Protein AF-A0A9X1IAE7-F1 (afdb_monomer)

Nearest PDB structures (foldseek):
  8ivz-assembly1_A  TM=3.888E-01  e=3.479E+00  Mus musculus

Foldseek 3Di:
DDDDQCLVVQPCVVVLLVCVVVVNQLVVSCVVRVHDSVSSVCCSPPPSVVVVVVVCVVPPDPDPPPPPPPPDPVVLLLDPVSLVVVLVVLVVVLVVLVVVCVVVVPCPVSVVVNVVSVVVNVVSVVVSVVSPDPPPDPPPPPDDDLVNVLVVVLVVCPVPVPVSVVSVVVSVVVVD

Sequence (176 aa):
MSRRCHACIHPHRAAIDGLLAAGTPAGQVAEQFGLGPDAVERHAKNHLRRALNTVRAALAPPAPAAEVIPPLPLAGLLTVHGLAQRLGALVGRAEALLEDAERDGNLVLRGGAIRELRATITDALRAATMLQPEAAAPVQVAGIDPNTLADRLLAALHDQPEARAKVAAALAELAQ

Mean predicted aligned error: 19.9 Å

Structure (mmCIF, N/CA/C/O backbone):
data_AF-A0A9X1IAE7-F1
#
_entry.id   AF-A0A9X1IAE7-F1
#
loop_
_atom_site.group_PDB
_atom_site.id
_atom_site.type_symbol
_atom_site.label_atom_id
_atom_site.label_alt_id
_atom_site.label_comp_id
_atom_site.label_asym_id
_atom_site.label_entity_id
_atom_site.label_seq_id
_atom_site.pdbx_PDB_ins_code
_atom_site.Cartn_x
_atom_site.Cartn_y
_atom_site.Cartn_z
_atom_site.occupancy
_atom_site.B_iso_or_equiv
_atom_site.auth_seq_id
_atom_site.auth_comp_id
_atom_site.auth_asym_id
_atom_site.auth_atom_id
_atom_site.pdbx_PDB_model_num
ATOM 1 N N . MET A 1 1 ? 5.802 27.685 -39.767 1.00 45.28 1 MET A N 1
ATOM 2 C CA . MET A 1 1 ? 5.800 26.213 -39.929 1.00 45.28 1 MET A CA 1
ATOM 3 C C . MET A 1 1 ? 6.829 25.618 -38.982 1.00 45.28 1 MET A C 1
ATOM 5 O O . MET A 1 1 ? 7.982 26.030 -39.029 1.00 45.28 1 MET A O 1
ATOM 9 N N . SER A 1 2 ? 6.425 24.729 -38.075 1.00 58.69 2 SER A N 1
ATOM 10 C CA . SER A 1 2 ? 7.344 24.066 -37.142 1.00 58.69 2 SER A CA 1
ATOM 11 C C . SER A 1 2 ? 8.329 23.178 -37.913 1.00 58.69 2 SER A C 1
ATOM 13 O O . SER A 1 2 ? 7.941 22.450 -38.827 1.00 58.69 2 SER A O 1
ATOM 15 N N . ARG A 1 3 ? 9.625 23.259 -37.579 1.00 74.06 3 ARG A N 1
ATOM 16 C CA . ARG A 1 3 ? 10.654 22.392 -38.177 1.00 74.06 3 ARG A CA 1
ATOM 17 C C . ARG A 1 3 ? 10.284 20.928 -37.918 1.00 74.06 3 ARG A C 1
ATOM 19 O O . ARG A 1 3 ? 10.037 20.558 -36.770 1.00 74.06 3 ARG A O 1
ATOM 26 N N . ARG A 1 4 ? 10.261 20.106 -38.973 1.00 80.44 4 ARG A N 1
ATOM 27 C CA . ARG A 1 4 ? 10.077 18.651 -38.855 1.00 80.44 4 ARG A CA 1
ATOM 28 C C . ARG A 1 4 ? 11.209 18.078 -37.996 1.00 80.44 4 ARG A C 1
ATOM 30 O O . ARG A 1 4 ? 12.351 18.506 -38.127 1.00 80.44 4 ARG A O 1
ATOM 37 N N . CYS A 1 5 ? 10.902 17.159 -37.084 1.00 90.44 5 CYS A N 1
ATOM 38 C CA . CYS A 1 5 ? 11.924 16.530 -36.249 1.00 90.44 5 CYS A CA 1
ATOM 39 C C . CYS A 1 5 ? 12.789 15.599 -37.109 1.00 90.44 5 CYS A C 1
ATOM 41 O O . CYS A 1 5 ? 12.263 14.662 -37.705 1.00 90.44 5 CYS A O 1
ATOM 43 N N . HIS A 1 6 ? 14.101 15.844 -37.166 1.00 88.06 6 HIS A N 1
ATOM 44 C CA . HIS A 1 6 ? 15.015 15.071 -38.013 1.00 88.06 6 HIS A CA 1
ATOM 45 C C . HIS A 1 6 ? 15.142 13.611 -37.556 1.00 88.06 6 HIS A C 1
ATOM 47 O O . HIS A 1 6 ? 15.209 12.726 -38.397 1.00 88.06 6 HIS A O 1
ATOM 53 N N . ALA A 1 7 ? 15.071 13.340 -36.248 1.00 89.56 7 ALA A N 1
ATOM 54 C CA . ALA A 1 7 ? 15.074 11.975 -35.721 1.00 89.56 7 ALA A CA 1
ATOM 55 C C . ALA A 1 7 ? 13.802 11.190 -36.104 1.00 89.56 7 ALA A C 1
ATOM 57 O O . ALA A 1 7 ? 13.874 9.999 -36.387 1.0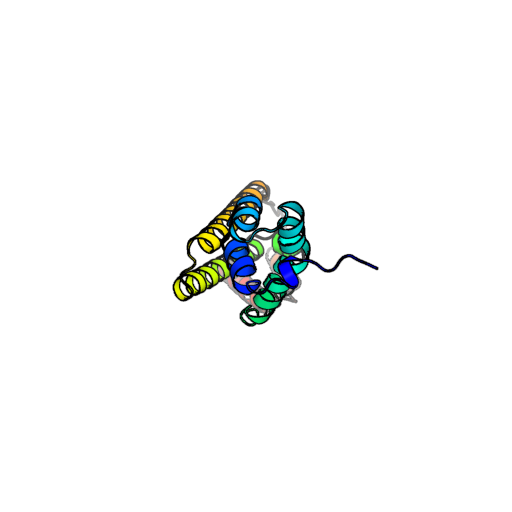0 89.56 7 ALA A O 1
ATOM 58 N N . CYS A 1 8 ? 12.643 11.859 -36.198 1.00 91.25 8 CYS A N 1
ATOM 59 C CA . CYS A 1 8 ? 11.386 11.226 -36.620 1.00 91.25 8 CYS A CA 1
ATOM 60 C C . CYS A 1 8 ? 11.380 10.803 -38.096 1.00 91.25 8 CYS A C 1
ATOM 62 O O . CYS A 1 8 ? 10.702 9.842 -38.446 1.00 91.25 8 CYS A O 1
ATOM 64 N N . ILE A 1 9 ? 12.095 11.528 -38.957 1.00 91.88 9 ILE A N 1
ATOM 65 C CA . ILE A 1 9 ? 12.188 11.232 -40.398 1.00 91.88 9 ILE A CA 1
ATOM 66 C C . ILE A 1 9 ? 13.459 10.454 -40.757 1.00 91.88 9 ILE A C 1
ATOM 68 O O . ILE A 1 9 ? 13.706 10.194 -41.931 1.00 91.88 9 ILE A O 1
ATOM 72 N N . HIS A 1 10 ? 14.282 10.110 -39.765 1.00 91.69 10 HIS A N 1
ATOM 73 C CA . HIS A 1 10 ? 15.538 9.414 -39.991 1.00 91.69 10 HIS A CA 1
ATOM 74 C C . HIS A 1 10 ? 15.279 7.964 -40.443 1.00 91.69 10 HIS A C 1
ATOM 76 O O . HIS A 1 10 ? 14.443 7.291 -39.833 1.00 91.69 10 HIS A O 1
ATOM 82 N N . PRO A 1 11 ? 16.015 7.428 -41.436 1.00 92.00 11 PRO A N 1
ATOM 83 C CA . PRO A 1 11 ? 15.848 6.042 -41.893 1.00 92.00 11 PRO A CA 1
ATOM 84 C C . PRO A 1 11 ? 16.008 5.012 -40.767 1.00 92.00 11 PRO A C 1
ATOM 86 O O . PRO A 1 11 ? 15.308 4.005 -40.723 1.00 92.00 11 PRO A O 1
ATOM 89 N N . HIS A 1 12 ? 16.884 5.305 -39.803 1.00 91.69 12 HIS A N 1
ATOM 90 C CA . HIS A 1 12 ? 17.143 4.460 -38.634 1.00 91.69 12 HIS A CA 1
ATOM 91 C C . HIS A 1 12 ? 16.376 4.898 -37.381 1.00 91.69 12 HIS A C 1
ATOM 93 O O . HIS A 1 12 ? 16.846 4.683 -36.265 1.00 91.69 12 HIS A O 1
ATOM 99 N N . ARG A 1 13 ? 15.198 5.516 -37.538 1.00 91.69 13 ARG A N 1
ATOM 100 C CA . ARG A 1 13 ? 14.378 5.984 -36.411 1.00 91.69 13 ARG A CA 1
ATOM 101 C C . ARG A 1 13 ? 14.175 4.904 -35.344 1.00 91.69 13 ARG A C 1
ATOM 103 O O . ARG A 1 13 ? 14.323 5.193 -34.166 1.00 91.69 13 ARG A O 1
ATOM 110 N N . ALA A 1 14 ? 13.853 3.673 -35.740 1.00 83.44 14 ALA A N 1
ATOM 111 C CA . ALA A 1 14 ? 13.598 2.591 -34.786 1.00 83.44 14 ALA A CA 1
ATOM 112 C C . ALA A 1 14 ? 14.828 2.267 -33.915 1.00 83.44 14 ALA A C 1
ATOM 114 O O . ALA A 1 14 ? 14.687 2.033 -32.719 1.00 83.44 14 ALA A O 1
ATOM 115 N N . ALA A 1 15 ? 16.032 2.310 -34.496 1.00 87.69 15 ALA A N 1
ATOM 116 C CA . ALA A 1 15 ? 17.277 2.096 -33.761 1.00 87.69 15 ALA A CA 1
ATOM 117 C C . ALA A 1 15 ? 17.578 3.260 -32.803 1.00 87.69 15 ALA A C 1
ATOM 119 O O . ALA A 1 15 ? 17.971 3.031 -31.662 1.00 87.69 15 ALA A O 1
ATOM 120 N N . ILE A 1 16 ? 17.324 4.499 -33.239 1.00 88.75 16 ILE A N 1
ATOM 121 C CA . ILE A 1 16 ? 17.434 5.703 -32.402 1.00 88.75 16 ILE A CA 1
ATOM 122 C C . ILE A 1 16 ? 16.465 5.622 -31.213 1.00 88.75 16 ILE A C 1
ATOM 124 O O . ILE A 1 16 ? 16.878 5.806 -30.071 1.00 88.75 16 ILE A O 1
ATOM 128 N N . ASP A 1 17 ? 15.192 5.307 -31.472 1.00 90.06 17 ASP A N 1
ATOM 129 C CA . ASP A 1 17 ? 14.153 5.145 -30.447 1.00 90.06 17 ASP A CA 1
ATOM 130 C C . ASP A 1 17 ? 14.544 4.045 -29.444 1.00 90.06 17 ASP A C 1
ATOM 132 O O . ASP A 1 17 ? 14.401 4.239 -28.238 1.00 90.06 17 ASP A O 1
ATOM 136 N N . GLY A 1 18 ? 15.090 2.923 -29.929 1.00 79.19 18 GLY A N 1
ATOM 137 C CA . GLY A 1 18 ? 15.551 1.806 -29.102 1.00 79.19 18 GLY A CA 1
ATOM 138 C C . GLY A 1 18 ? 16.721 2.162 -28.183 1.00 79.19 18 GLY A C 1
ATOM 139 O O . GLY A 1 18 ? 16.668 1.867 -26.991 1.00 79.19 18 GLY A O 1
ATOM 140 N N . LEU A 1 19 ? 17.749 2.841 -28.699 1.00 83.12 19 LEU A N 1
ATOM 141 C CA . LEU A 1 19 ? 18.911 3.259 -27.903 1.00 83.12 19 LEU A CA 1
ATOM 142 C C . LEU A 1 19 ? 18.535 4.307 -26.852 1.00 83.12 19 LEU A C 1
ATOM 144 O O . LEU A 1 19 ? 18.938 4.214 -25.695 1.00 83.12 19 LEU A O 1
ATOM 148 N N . LEU A 1 20 ? 17.688 5.269 -27.219 1.00 87.31 20 LEU A N 1
ATOM 149 C CA . LEU A 1 20 ? 17.177 6.256 -26.270 1.00 87.31 20 LEU A CA 1
ATOM 150 C C . LEU A 1 20 ? 16.284 5.614 -25.198 1.00 87.31 20 LEU A C 1
ATOM 152 O O . LEU A 1 20 ? 16.366 5.993 -24.032 1.00 87.31 20 LEU A O 1
ATOM 156 N N . ALA A 1 21 ? 15.456 4.630 -25.563 1.00 82.62 21 ALA A N 1
ATOM 157 C CA . ALA A 1 21 ? 14.644 3.878 -24.606 1.00 82.62 21 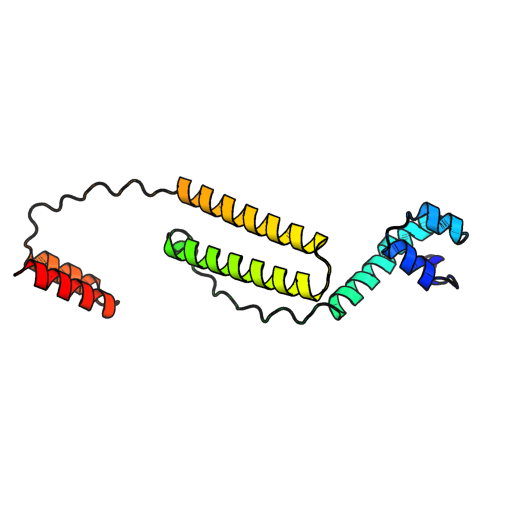ALA A CA 1
ATOM 158 C C . ALA A 1 21 ? 15.499 3.009 -23.666 1.00 82.62 21 ALA A C 1
ATOM 160 O O . ALA A 1 21 ? 15.141 2.844 -22.502 1.00 82.62 21 ALA A O 1
ATOM 161 N N . ALA A 1 22 ? 16.643 2.512 -24.144 1.00 78.50 22 ALA A N 1
ATOM 162 C CA . ALA A 1 22 ? 17.638 1.798 -23.344 1.00 78.50 22 ALA A CA 1
ATOM 163 C C . ALA A 1 22 ? 18.474 2.721 -22.431 1.00 78.50 22 ALA A C 1
ATOM 165 O O . ALA A 1 22 ? 19.293 2.236 -21.654 1.00 78.50 22 ALA A O 1
ATOM 166 N N . GLY A 1 23 ? 18.270 4.042 -22.500 1.00 82.00 23 GLY A N 1
ATOM 167 C CA . GLY A 1 23 ? 18.959 5.023 -21.660 1.00 82.00 23 GLY A CA 1
ATOM 168 C C . GLY A 1 23 ? 20.311 5.488 -22.202 1.00 82.00 23 GLY A C 1
ATOM 169 O O . GLY A 1 23 ? 21.057 6.141 -21.473 1.00 82.00 23 GLY A O 1
ATOM 170 N N . THR A 1 24 ? 20.642 5.191 -23.464 1.00 87.81 24 THR A N 1
ATOM 171 C CA . THR A 1 24 ? 21.859 5.712 -24.097 1.00 87.81 24 THR A CA 1
ATOM 172 C C . THR A 1 24 ? 21.802 7.248 -24.160 1.00 87.81 24 THR A C 1
ATOM 174 O O . THR A 1 24 ? 20.785 7.802 -24.594 1.00 87.81 24 THR A O 1
ATOM 177 N N . PRO A 1 25 ? 22.868 7.968 -23.752 1.00 91.19 25 PRO A N 1
ATOM 178 C CA . PRO A 1 25 ? 22.885 9.428 -23.762 1.00 91.19 25 PRO A CA 1
ATOM 179 C C . PRO A 1 25 ? 22.594 10.017 -25.147 1.00 91.19 25 PRO A C 1
ATOM 181 O O . PRO A 1 25 ? 23.165 9.588 -26.150 1.00 91.19 25 PRO A O 1
ATOM 184 N N . ALA A 1 26 ? 21.762 11.062 -25.202 1.00 89.06 26 ALA A N 1
ATOM 185 C CA . ALA A 1 26 ? 21.350 11.698 -26.457 1.00 89.06 26 ALA A CA 1
ATOM 186 C C . ALA A 1 26 ? 22.534 12.211 -27.295 1.00 89.06 26 ALA A C 1
ATOM 188 O O . ALA A 1 26 ? 22.465 12.161 -28.517 1.00 89.06 26 ALA A O 1
ATOM 189 N N . GLY A 1 27 ? 23.624 12.651 -26.654 1.00 90.56 27 GLY A N 1
ATOM 190 C CA . GLY A 1 27 ? 24.859 13.049 -27.339 1.00 90.56 27 GLY A CA 1
ATOM 191 C C . GLY A 1 27 ? 25.558 11.888 -28.052 1.00 90.56 27 GLY A C 1
ATOM 192 O O . GLY A 1 27 ? 25.974 12.037 -29.194 1.00 90.56 27 GLY A O 1
ATOM 193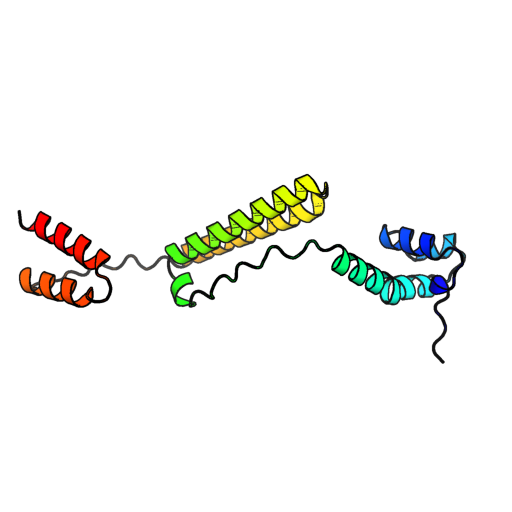 N N . GLN A 1 28 ? 25.599 10.710 -27.425 1.00 91.69 28 GLN A N 1
ATOM 194 C CA . GLN A 1 28 ? 26.196 9.509 -28.015 1.00 91.69 28 GLN A CA 1
ATOM 195 C C . GLN A 1 28 ? 25.345 8.975 -29.176 1.00 91.69 28 GLN A C 1
ATOM 197 O O . GLN A 1 28 ? 25.868 8.601 -30.220 1.00 91.69 28 GLN A O 1
ATOM 202 N N . VAL A 1 29 ? 24.017 9.004 -29.029 1.00 93.19 29 VAL A N 1
ATOM 203 C CA . VAL A 1 29 ? 23.088 8.660 -30.117 1.00 93.19 29 VAL A CA 1
ATOM 204 C C . VAL A 1 29 ? 23.186 9.682 -31.257 1.00 93.19 29 VAL A C 1
ATOM 206 O O . VAL A 1 29 ? 23.169 9.321 -32.428 1.00 93.19 29 VAL A O 1
ATOM 209 N N . ALA A 1 30 ? 23.322 10.968 -30.942 1.00 94.88 30 ALA A N 1
ATOM 210 C CA . ALA A 1 30 ? 23.499 12.018 -31.937 1.00 94.88 30 ALA A CA 1
ATOM 211 C C . ALA A 1 30 ? 24.765 11.804 -32.777 1.00 94.88 30 ALA A C 1
ATOM 213 O O . ALA A 1 30 ? 24.687 11.838 -34.003 1.00 94.88 30 ALA A O 1
ATOM 214 N N . GLU A 1 31 ? 25.891 11.498 -32.132 1.00 93.81 31 GLU A N 1
ATOM 215 C CA . GLU A 1 31 ? 27.152 11.182 -32.805 1.00 93.81 31 GLU A CA 1
ATOM 216 C C . GLU A 1 31 ? 27.033 9.927 -33.681 1.00 93.81 31 GLU A C 1
ATOM 218 O O . GLU A 1 31 ? 27.382 9.955 -34.860 1.00 93.81 31 GLU A O 1
ATOM 223 N N . GLN A 1 32 ? 26.441 8.855 -33.146 1.00 93.06 32 GLN A N 1
ATOM 224 C CA . GLN A 1 32 ? 26.291 7.578 -33.847 1.00 93.06 32 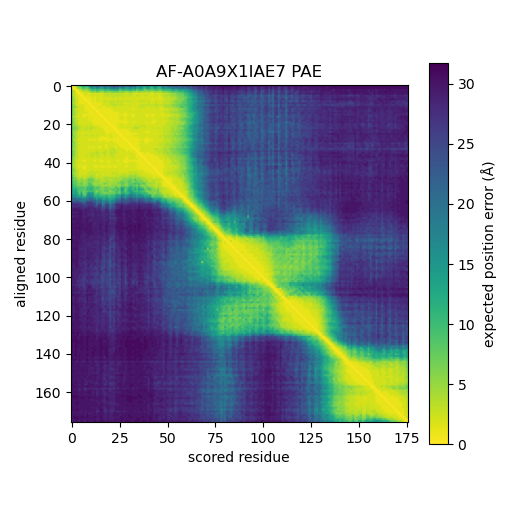GLN A CA 1
ATOM 225 C C . GLN A 1 32 ? 25.432 7.666 -35.120 1.00 93.06 32 GLN A C 1
ATOM 227 O O . GLN A 1 32 ? 25.671 6.928 -36.074 1.00 93.06 32 GLN A O 1
ATOM 232 N N . PHE A 1 33 ? 24.430 8.549 -35.147 1.00 92.44 33 PHE A N 1
ATOM 233 C CA . PHE A 1 33 ? 23.500 8.688 -36.276 1.00 92.44 33 PHE A CA 1
ATOM 234 C C . PHE A 1 33 ? 23.658 10.005 -37.049 1.00 92.44 33 PHE A C 1
ATOM 236 O O . PHE A 1 33 ? 22.820 10.315 -37.893 1.00 92.44 33 PHE A O 1
ATOM 243 N N . GLY A 1 34 ? 24.707 10.789 -36.779 1.00 92.44 34 GLY A N 1
ATOM 244 C CA . GLY A 1 34 ? 24.961 12.059 -37.470 1.00 92.44 34 GLY A CA 1
ATOM 245 C C . GLY A 1 34 ? 23.854 13.105 -37.274 1.00 92.44 34 GLY A C 1
ATOM 246 O O . GLY A 1 34 ? 23.553 13.883 -38.180 1.00 92.44 34 GLY A O 1
ATOM 247 N N . LEU A 1 35 ? 23.207 13.109 -36.107 1.00 92.62 35 LEU A N 1
ATOM 248 C CA . LEU A 1 35 ? 22.151 14.052 -35.743 1.00 92.62 35 LEU A CA 1
ATOM 249 C C . LEU A 1 35 ? 22.686 15.132 -34.798 1.00 92.62 35 LEU A C 1
ATOM 251 O O . LEU A 1 35 ? 23.689 14.956 -34.120 1.00 92.62 35 LEU A O 1
ATOM 255 N N . GLY A 1 36 ? 21.990 16.268 -34.714 1.00 92.50 36 GLY A N 1
ATOM 256 C CA . GLY A 1 36 ? 22.299 17.277 -33.699 1.00 92.50 36 GLY A CA 1
ATOM 257 C C . GLY A 1 36 ? 21.853 16.812 -32.301 1.00 92.50 36 GLY A C 1
ATOM 258 O O . GLY A 1 36 ? 20.714 16.348 -32.181 1.00 92.50 36 GLY A O 1
ATOM 259 N N . PRO A 1 37 ? 22.666 16.983 -31.241 1.00 88.69 37 PRO A N 1
ATOM 260 C CA . PRO A 1 37 ? 22.325 16.550 -29.879 1.00 88.69 37 PRO A CA 1
ATOM 261 C C . PRO A 1 37 ? 20.999 17.150 -29.389 1.00 88.69 37 PRO A C 1
ATOM 263 O O . PRO A 1 37 ? 20.109 16.413 -28.967 1.00 88.69 37 PRO A O 1
ATOM 266 N N . ASP A 1 38 ? 20.777 18.447 -29.613 1.00 90.06 38 ASP A N 1
ATOM 267 C CA . ASP A 1 38 ? 19.518 19.133 -29.283 1.00 90.06 38 ASP A CA 1
ATOM 268 C C . ASP A 1 38 ? 18.305 18.599 -30.064 1.00 90.06 38 ASP A C 1
ATOM 270 O O . ASP A 1 38 ? 17.148 18.737 -29.652 1.00 90.06 38 ASP A O 1
ATOM 274 N N . ALA A 1 39 ? 18.523 18.038 -31.257 1.00 89.81 39 ALA A N 1
ATOM 275 C CA . ALA A 1 39 ? 17.453 17.428 -32.040 1.00 89.81 39 ALA A CA 1
ATOM 276 C C . ALA A 1 39 ? 17.060 16.065 -31.461 1.00 89.81 39 ALA A C 1
ATOM 278 O O . ALA A 1 39 ? 15.866 15.769 -31.382 1.00 89.81 39 ALA A O 1
ATOM 279 N N . VAL A 1 40 ? 18.045 15.280 -31.020 1.00 92.75 40 VAL A N 1
ATOM 280 C CA . VAL A 1 40 ? 17.845 13.981 -30.367 1.00 92.75 40 VAL A CA 1
ATOM 281 C C . VAL A 1 40 ? 17.209 14.154 -28.988 1.00 92.75 40 VAL A C 1
ATOM 283 O O . VAL A 1 40 ? 16.252 13.454 -28.663 1.00 92.75 40 VAL A O 1
ATOM 286 N N . GLU A 1 41 ? 17.641 15.142 -28.206 1.00 91.06 41 GLU A N 1
ATOM 287 C CA . GLU A 1 41 ? 17.072 15.409 -26.883 1.00 91.06 41 GLU A CA 1
ATOM 288 C C . GLU A 1 41 ? 15.603 15.853 -26.968 1.00 91.06 41 GLU A C 1
ATOM 290 O O . GLU A 1 41 ? 14.727 15.315 -26.281 1.00 91.06 41 GLU A O 1
ATOM 295 N N . ARG A 1 42 ? 15.282 16.776 -27.887 1.00 89.56 42 ARG A N 1
ATOM 296 C CA . ARG A 1 42 ? 13.886 17.174 -28.139 1.00 89.56 42 ARG A CA 1
ATOM 297 C C . ARG A 1 42 ? 13.043 16.016 -28.658 1.00 89.56 42 ARG A C 1
ATOM 299 O O . ARG A 1 42 ? 11.861 15.938 -28.325 1.00 89.56 42 ARG A O 1
ATOM 306 N N . HIS A 1 43 ? 13.623 15.126 -29.458 1.00 93.12 43 HIS A N 1
ATOM 307 C CA . HIS A 1 43 ? 12.947 13.921 -29.933 1.00 93.12 43 HIS A CA 1
ATOM 308 C C . HIS A 1 43 ? 12.611 12.965 -28.786 1.00 93.12 43 HIS A C 1
ATOM 310 O O . HIS A 1 43 ? 11.449 12.575 -28.638 1.00 93.12 43 HIS A O 1
ATOM 316 N N . ALA A 1 44 ? 13.587 12.673 -27.924 1.00 89.50 44 ALA A N 1
ATOM 317 C CA . ALA A 1 44 ? 13.405 11.836 -26.744 1.00 89.50 44 ALA A CA 1
ATOM 318 C C . ALA A 1 44 ? 12.287 12.384 -25.839 1.00 89.50 44 ALA A C 1
ATOM 320 O O . ALA A 1 44 ? 11.365 11.664 -25.444 1.00 89.50 44 ALA A O 1
ATOM 321 N N . LYS A 1 45 ? 12.324 13.695 -25.574 1.00 86.75 45 LYS A N 1
ATOM 322 C CA . LYS A 1 45 ? 11.385 14.374 -24.677 1.00 86.75 45 LYS A CA 1
ATOM 323 C C . LYS A 1 45 ? 9.964 14.463 -25.237 1.00 86.75 45 LYS A C 1
ATOM 325 O O . LYS A 1 45 ? 9.009 14.205 -24.506 1.00 86.75 45 LYS A O 1
ATOM 330 N N . ASN A 1 46 ? 9.816 14.832 -26.510 1.00 87.25 46 ASN A N 1
ATOM 331 C CA . ASN A 1 46 ? 8.517 15.226 -27.067 1.00 87.25 46 ASN A CA 1
ATOM 332 C C . ASN A 1 46 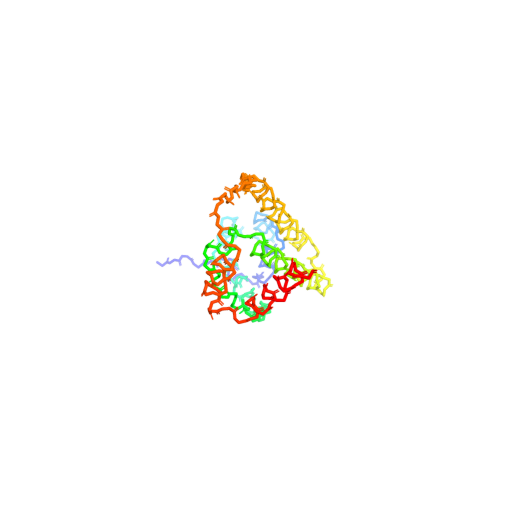? 7.822 14.117 -27.867 1.00 87.25 46 ASN A C 1
ATOM 334 O O . ASN A 1 46 ? 6.592 14.110 -27.953 1.00 87.25 46 ASN A O 1
ATOM 338 N N . HIS A 1 47 ? 8.580 13.194 -28.460 1.00 88.25 47 HIS A N 1
ATOM 339 C CA . HIS A 1 47 ? 8.039 12.168 -29.353 1.00 88.25 47 HIS A CA 1
ATOM 340 C C . HIS A 1 47 ? 8.167 10.776 -28.745 1.00 88.25 47 HIS A C 1
ATOM 342 O O . HIS A 1 47 ? 7.157 10.086 -28.593 1.00 88.25 47 HIS A O 1
ATOM 348 N N . LEU A 1 48 ? 9.371 10.397 -28.308 1.00 85.69 48 LEU A N 1
ATOM 349 C CA . LEU A 1 48 ? 9.612 9.065 -27.756 1.00 85.69 48 LEU A CA 1
ATOM 350 C C . LEU A 1 48 ? 8.870 8.854 -26.434 1.00 85.69 48 LEU A C 1
ATOM 352 O O . LEU A 1 48 ? 8.141 7.878 -26.293 1.00 85.69 48 LEU A O 1
ATOM 356 N N . ARG A 1 49 ? 8.960 9.797 -25.486 1.00 77.56 49 ARG A N 1
ATOM 357 C CA . ARG A 1 49 ? 8.270 9.687 -24.187 1.00 77.56 49 ARG A CA 1
ATOM 358 C C . ARG A 1 49 ? 6.753 9.528 -24.334 1.00 77.56 49 ARG A C 1
ATOM 360 O O . ARG A 1 49 ? 6.135 8.767 -23.597 1.00 77.56 49 ARG A O 1
ATOM 367 N N . ARG A 1 50 ? 6.151 10.210 -25.314 1.00 75.50 50 ARG A N 1
ATOM 368 C CA . ARG A 1 50 ? 4.719 10.084 -25.620 1.00 75.50 50 ARG A CA 1
ATOM 369 C C . ARG A 1 50 ? 4.389 8.706 -26.198 1.00 75.50 50 ARG A C 1
ATOM 371 O O . ARG A 1 50 ? 3.425 8.097 -25.749 1.00 75.50 50 ARG A O 1
ATOM 378 N N . ALA A 1 51 ? 5.199 8.212 -27.134 1.00 73.56 51 ALA A N 1
ATOM 379 C CA . ALA A 1 51 ? 5.033 6.885 -27.726 1.00 73.56 51 ALA A CA 1
ATOM 380 C C . ALA A 1 51 ? 5.213 5.754 -26.692 1.00 73.56 51 ALA A C 1
ATOM 382 O O . ALA A 1 51 ? 4.420 4.814 -26.646 1.00 73.56 51 ALA A O 1
ATOM 383 N N . LEU A 1 52 ? 6.197 5.874 -25.799 1.00 75.12 52 LEU A N 1
ATOM 384 C CA . LEU A 1 52 ? 6.411 4.919 -24.709 1.00 75.12 52 LEU A CA 1
ATOM 385 C C . LEU A 1 52 ? 5.252 4.929 -23.710 1.00 75.12 52 LEU A C 1
ATOM 387 O O . LEU A 1 52 ? 4.821 3.869 -23.270 1.00 75.12 52 LEU A O 1
ATOM 391 N N . ASN A 1 53 ? 4.688 6.100 -23.398 1.00 67.19 53 ASN A N 1
ATOM 392 C CA . ASN A 1 53 ? 3.507 6.188 -22.539 1.00 67.19 53 ASN A CA 1
ATOM 393 C C . ASN A 1 53 ? 2.276 5.526 -23.175 1.00 67.19 53 ASN A C 1
ATOM 395 O O . ASN A 1 53 ? 1.523 4.860 -22.471 1.00 67.19 53 ASN A O 1
ATOM 399 N N . THR A 1 54 ? 2.079 5.658 -24.492 1.00 64.38 54 THR A N 1
ATOM 400 C CA . THR A 1 54 ? 0.976 4.975 -25.189 1.00 64.38 54 THR A CA 1
ATOM 401 C C . THR A 1 54 ? 1.156 3.461 -25.216 1.00 64.38 54 THR A C 1
ATOM 403 O O . THR A 1 54 ? 0.200 2.733 -24.975 1.00 64.38 54 THR A O 1
ATOM 406 N N . VAL A 1 55 ? 2.383 2.978 -25.433 1.00 64.31 55 VAL A N 1
ATOM 407 C CA . VAL A 1 55 ? 2.691 1.541 -25.398 1.00 64.31 55 VAL A CA 1
ATOM 408 C C . VAL A 1 55 ? 2.552 0.996 -23.977 1.00 64.31 55 VAL A C 1
ATOM 410 O O . VAL A 1 55 ? 1.950 -0.050 -23.790 1.00 64.31 55 VAL A O 1
ATOM 413 N N . ARG A 1 56 ? 3.002 1.731 -22.956 1.00 60.59 56 ARG A N 1
ATOM 414 C CA . ARG A 1 56 ? 2.821 1.356 -21.547 1.00 60.59 56 ARG A CA 1
ATOM 415 C C . ARG A 1 56 ? 1.352 1.320 -21.128 1.00 60.59 56 ARG A C 1
ATOM 417 O O . ARG A 1 56 ? 0.996 0.482 -20.317 1.00 60.59 56 ARG A O 1
ATOM 424 N N . ALA A 1 57 ? 0.513 2.207 -21.660 1.00 54.84 57 ALA A N 1
ATOM 425 C CA . ALA A 1 57 ? -0.927 2.181 -21.413 1.00 54.84 57 ALA A CA 1
ATOM 426 C C . ALA A 1 57 ? -1.620 1.003 -22.122 1.00 54.84 57 ALA A C 1
ATOM 428 O O . ALA A 1 57 ? -2.560 0.442 -21.575 1.00 54.84 57 ALA A O 1
ATOM 429 N N . ALA A 1 58 ? -1.141 0.611 -23.307 1.00 54.34 58 ALA A N 1
ATOM 430 C CA . ALA A 1 58 ? -1.662 -0.532 -24.060 1.00 54.34 58 ALA A CA 1
ATOM 431 C C . ALA A 1 58 ? -1.162 -1.893 -23.537 1.00 54.34 58 ALA A C 1
ATOM 433 O O . ALA A 1 58 ? -1.863 -2.889 -23.661 1.00 54.34 58 ALA A O 1
ATOM 434 N N . LEU A 1 59 ? 0.045 -1.929 -22.964 1.00 48.31 59 LEU A N 1
ATOM 435 C CA . LEU A 1 59 ? 0.664 -3.105 -22.338 1.00 48.31 59 LEU A CA 1
ATOM 436 C C . LEU A 1 59 ? 0.431 -3.165 -20.824 1.00 48.31 59 LEU A C 1
ATOM 438 O O . LEU A 1 59 ? 0.913 -4.089 -20.172 1.00 48.31 59 LEU A O 1
ATOM 442 N N . ALA A 1 60 ? -0.261 -2.180 -20.245 1.00 39.97 60 ALA A N 1
ATOM 443 C CA . ALA A 1 60 ? -0.704 -2.291 -18.869 1.00 39.97 60 ALA A CA 1
ATOM 444 C C . ALA A 1 60 ? -1.651 -3.499 -18.800 1.00 39.97 60 ALA A C 1
ATOM 446 O O . ALA A 1 60 ? -2.616 -3.532 -19.571 1.00 39.97 60 ALA A O 1
ATOM 447 N N . PRO A 1 61 ? -1.408 -4.487 -17.917 1.00 41.31 61 PRO A N 1
ATOM 448 C CA . PRO A 1 61 ? -2.431 -5.486 -17.641 1.00 41.31 61 PRO A CA 1
ATOM 449 C C . PRO A 1 61 ? -3.724 -4.745 -17.265 1.00 41.31 61 PRO A C 1
ATOM 451 O O . PRO A 1 61 ? -3.631 -3.643 -16.702 1.00 41.31 61 PRO A O 1
ATOM 454 N N . PRO A 1 62 ? -4.920 -5.285 -17.587 1.00 39.97 62 PRO A N 1
ATOM 455 C CA . PRO A 1 62 ? -6.155 -4.705 -17.079 1.00 39.97 62 PRO A CA 1
ATOM 456 C C . PRO A 1 62 ? -5.946 -4.510 -15.583 1.00 39.97 62 PRO A C 1
ATOM 458 O O . PRO A 1 62 ? -5.537 -5.453 -14.901 1.00 39.97 62 PRO A O 1
ATOM 461 N N . ALA A 1 63 ? -6.098 -3.265 -15.113 1.00 43.56 63 ALA A N 1
ATOM 462 C CA . ALA A 1 63 ? -5.949 -2.956 -13.700 1.00 43.56 63 ALA A CA 1
ATOM 463 C C . ALA A 1 63 ? -6.712 -4.042 -12.932 1.00 43.56 63 ALA A C 1
ATOM 465 O O . ALA A 1 63 ? -7.861 -4.298 -13.323 1.00 43.56 63 ALA A O 1
ATOM 466 N N . PRO A 1 64 ? -6.102 -4.722 -11.934 1.00 40.44 64 PRO A N 1
ATOM 467 C CA . PRO A 1 64 ? -6.863 -5.656 -11.120 1.00 40.44 64 PRO A CA 1
ATOM 468 C C . PRO A 1 64 ? -8.095 -4.881 -10.696 1.00 40.44 64 PRO A C 1
ATOM 470 O O . PRO A 1 64 ? -7.936 -3.741 -10.240 1.00 40.44 64 PRO A O 1
ATOM 473 N N . ALA A 1 65 ? -9.274 -5.427 -11.029 1.00 38.31 65 ALA A N 1
ATOM 474 C CA . ALA A 1 65 ? -10.559 -4.776 -10.831 1.00 38.31 65 ALA A CA 1
ATOM 475 C C . ALA A 1 65 ? -10.467 -4.083 -9.486 1.00 38.31 65 ALA A C 1
ATOM 477 O O . ALA A 1 65 ? -10.257 -4.764 -8.484 1.00 38.31 65 ALA A O 1
ATOM 478 N N . ALA A 1 66 ? -10.417 -2.747 -9.512 1.00 41.16 66 ALA A N 1
ATOM 479 C CA . ALA A 1 66 ? -10.172 -1.983 -8.313 1.00 41.16 66 ALA A CA 1
ATOM 480 C C . ALA A 1 66 ? -11.301 -2.386 -7.385 1.00 41.16 66 ALA A C 1
ATOM 482 O O . ALA A 1 66 ? -12.452 -2.022 -7.626 1.00 41.16 66 ALA A O 1
ATOM 483 N N . GLU A 1 67 ? -10.987 -3.221 -6.399 1.00 38.25 67 GLU A N 1
ATOM 484 C CA . GLU A 1 67 ? -11.881 -3.469 -5.301 1.00 38.25 67 GLU A CA 1
ATOM 485 C C . GLU A 1 67 ? -12.085 -2.077 -4.729 1.00 38.25 67 GLU A C 1
ATOM 487 O O . GLU A 1 67 ? -11.155 -1.438 -4.221 1.00 38.25 67 GLU A O 1
ATOM 492 N N . VAL A 1 68 ? -13.264 -1.527 -5.011 1.00 43.56 68 VAL A N 1
ATOM 493 C CA . VAL A 1 68 ? -13.694 -0.252 -4.482 1.00 43.56 68 VAL A CA 1
ATOM 494 C C . VAL A 1 68 ? -13.777 -0.520 -2.997 1.00 43.56 68 VAL A C 1
ATOM 496 O O . VAL A 1 68 ? -14.788 -1.015 -2.516 1.00 43.56 68 VAL A O 1
ATOM 499 N N . ILE A 1 69 ? -12.679 -0.262 -2.285 1.00 46.94 69 ILE A N 1
ATOM 500 C CA . ILE A 1 69 ? -12.700 -0.176 -0.837 1.00 46.94 69 ILE A CA 1
ATOM 501 C C . ILE A 1 69 ? -13.715 0.935 -0.592 1.00 46.94 69 ILE A C 1
ATOM 503 O O . ILE A 1 69 ? -13.435 2.082 -0.973 1.00 46.94 69 ILE A O 1
ATOM 507 N N . PRO A 1 70 ? -14.912 0.628 -0.061 1.00 43.97 70 PRO A N 1
ATOM 508 C CA . PRO A 1 70 ? -15.845 1.682 0.272 1.00 43.97 70 PRO A CA 1
ATOM 509 C C . PRO A 1 70 ? -15.080 2.637 1.189 1.00 43.97 70 PRO A C 1
ATOM 511 O O . PRO A 1 70 ? -14.354 2.159 2.069 1.00 43.97 70 PRO A O 1
ATOM 514 N N . PRO A 1 71 ? -15.138 3.961 0.966 1.00 40.62 71 PRO A N 1
ATOM 515 C CA . PRO A 1 71 ? -14.473 4.891 1.856 1.00 40.62 71 PRO A CA 1
ATOM 516 C C . PRO A 1 71 ? -15.009 4.634 3.263 1.00 40.62 71 PRO A C 1
ATOM 518 O O . PRO A 1 71 ? -16.150 4.974 3.573 1.00 40.62 71 PRO A O 1
ATOM 521 N N . LEU A 1 72 ? -14.203 3.978 4.102 1.00 44.69 72 LEU A N 1
ATOM 522 C CA . LEU A 1 72 ? -14.525 3.856 5.509 1.00 44.69 72 LEU A CA 1
ATOM 523 C C . LEU A 1 72 ? -14.501 5.292 6.039 1.00 44.69 72 LEU A C 1
ATOM 525 O O . LEU A 1 72 ? -13.512 5.999 5.795 1.00 44.69 72 LEU A O 1
ATOM 529 N N . PRO A 1 73 ? -15.567 5.761 6.708 1.00 45.00 73 PRO A N 1
ATOM 530 C CA . PRO A 1 73 ? -15.573 7.097 7.280 1.00 45.00 73 PRO A CA 1
ATOM 531 C C . PRO A 1 73 ? -14.318 7.269 8.136 1.00 45.00 73 PRO A C 1
ATOM 533 O O . PRO A 1 73 ? -13.877 6.324 8.787 1.00 45.00 73 PRO A O 1
ATOM 536 N N . LEU A 1 74 ? -13.736 8.471 8.135 1.00 44.66 74 LEU A N 1
ATOM 537 C CA . LEU A 1 74 ? -12.489 8.793 8.845 1.00 44.66 74 LEU A CA 1
ATOM 538 C C . LEU A 1 74 ? -12.512 8.343 10.325 1.00 44.66 74 LEU A C 1
ATOM 540 O O . LEU A 1 74 ? -11.474 8.025 10.894 1.00 44.66 74 LEU A O 1
ATOM 544 N N . ALA A 1 75 ? -13.710 8.219 10.906 1.00 46.47 75 ALA A N 1
ATOM 545 C CA . ALA A 1 75 ? -13.974 7.626 12.215 1.00 46.47 75 ALA A CA 1
ATOM 546 C C . ALA A 1 75 ? -13.482 6.168 12.375 1.00 46.47 75 ALA A C 1
ATOM 548 O O . ALA A 1 75 ? -12.988 5.807 13.436 1.00 46.47 75 ALA A O 1
ATOM 549 N N . GLY A 1 76 ? -13.562 5.328 11.339 1.00 42.62 76 GLY A N 1
ATOM 550 C CA . GLY A 1 76 ? -13.115 3.931 11.387 1.00 42.62 76 GLY A CA 1
ATOM 551 C C . GLY A 1 76 ? -11.591 3.780 11.443 1.00 42.62 76 GLY A C 1
ATOM 552 O O . GLY A 1 76 ? -11.091 2.857 12.082 1.00 42.62 76 GLY A O 1
ATOM 553 N N . LEU A 1 77 ? -10.847 4.726 10.856 1.00 47.19 77 LEU A N 1
ATOM 554 C CA . LEU A 1 77 ? -9.376 4.801 10.905 1.00 47.19 77 LEU A CA 1
ATOM 555 C C . LEU A 1 77 ? -8.824 5.151 12.291 1.00 47.19 77 LEU A C 1
ATOM 557 O O . LEU A 1 77 ? -7.659 4.878 12.562 1.00 47.19 77 LEU A O 1
ATOM 561 N N . LEU A 1 78 ? -9.65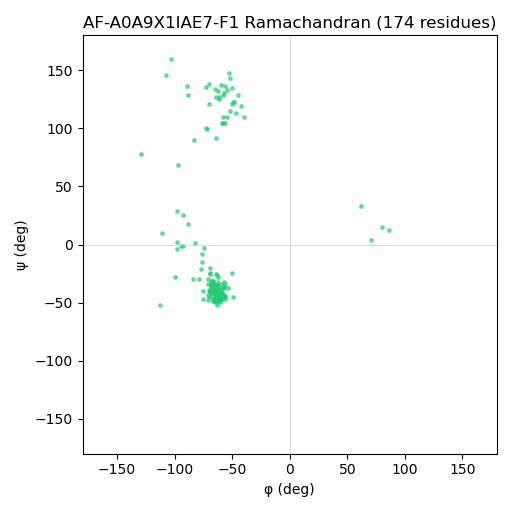5 5.735 13.157 1.00 50.84 78 LEU A N 1
ATOM 562 C CA . LEU A 1 78 ? -9.313 6.048 14.546 1.00 50.84 78 LEU A CA 1
ATOM 563 C C . LEU A 1 78 ? -9.472 4.833 15.474 1.00 50.84 78 LEU A C 1
ATOM 565 O O . LEU A 1 78 ? -9.242 4.939 16.675 1.00 50.84 78 LEU A O 1
ATOM 569 N N . THR A 1 79 ? -9.862 3.675 14.933 1.00 57.19 79 THR A N 1
ATOM 570 C CA . THR A 1 79 ? -9.983 2.426 15.688 1.00 57.19 79 THR A CA 1
ATOM 571 C C . THR A 1 79 ? -8.864 1.456 15.320 1.00 57.19 79 THR A C 1
ATOM 573 O O . THR A 1 79 ? -8.459 1.350 14.160 1.00 57.19 79 THR A O 1
ATOM 576 N N . VAL A 1 80 ? -8.407 0.678 16.306 1.00 56.66 80 VAL A N 1
ATOM 577 C CA . VAL A 1 80 ? -7.428 -0.409 16.110 1.00 56.66 80 VAL A CA 1
ATOM 578 C C . VAL A 1 80 ? -7.899 -1.389 15.027 1.00 56.66 80 VAL A C 1
ATOM 580 O O . VAL A 1 80 ? -7.097 -1.848 14.216 1.00 56.66 80 VAL A O 1
ATOM 583 N N . HIS A 1 81 ? -9.205 -1.667 14.964 1.00 62.28 81 HIS A N 1
ATOM 584 C CA . HIS A 1 81 ? -9.791 -2.564 13.970 1.00 62.28 81 HIS A CA 1
ATOM 585 C C . HIS A 1 81 ? -9.699 -2.010 12.539 1.00 62.28 81 HIS A C 1
ATOM 587 O O . HIS A 1 81 ? -9.252 -2.719 11.638 1.00 62.28 81 HIS A O 1
ATOM 593 N N . GLY A 1 82 ? -10.056 -0.740 12.320 1.00 61.78 82 GLY A N 1
ATOM 594 C CA . GLY A 1 82 ? -9.966 -0.128 10.990 1.00 61.78 82 GLY A CA 1
ATOM 595 C C . GLY A 1 82 ? -8.523 0.041 10.508 1.00 61.78 82 GLY A C 1
ATOM 596 O O . GLY A 1 82 ? -8.246 -0.117 9.317 1.00 61.78 82 GLY A O 1
ATOM 597 N N . LEU A 1 83 ? -7.579 0.275 11.426 1.00 67.12 83 LEU A N 1
ATOM 598 C CA . LEU A 1 83 ? -6.152 0.236 11.111 1.00 67.12 83 LEU A CA 1
ATOM 599 C C . LEU A 1 83 ? -5.702 -1.174 10.700 1.00 67.12 83 LEU A C 1
ATOM 601 O O . LEU A 1 83 ? -5.031 -1.322 9.680 1.00 67.12 83 LEU A O 1
ATOM 605 N N . ALA A 1 84 ? -6.100 -2.207 11.448 1.00 66.62 84 ALA A N 1
ATOM 606 C CA . ALA A 1 84 ? -5.766 -3.598 11.142 1.00 66.62 84 ALA A CA 1
ATOM 607 C C . ALA A 1 84 ? -6.302 -4.038 9.766 1.00 66.62 84 ALA A C 1
ATOM 609 O O . ALA A 1 84 ? -5.568 -4.652 8.993 1.00 66.62 84 ALA A O 1
ATOM 610 N N . GLN A 1 85 ? -7.535 -3.658 9.412 1.00 67.00 85 GLN A N 1
ATOM 611 C CA . GLN A 1 85 ? -8.103 -3.917 8.081 1.00 67.00 85 GLN A CA 1
ATOM 612 C C . GLN A 1 85 ? -7.304 -3.229 6.964 1.00 67.00 85 GLN A C 1
ATOM 614 O O . GLN A 1 85 ? -6.989 -3.847 5.946 1.00 67.00 85 GLN A O 1
ATOM 619 N N . ARG A 1 86 ? -6.922 -1.958 7.157 1.00 68.94 86 ARG A N 1
ATOM 620 C CA . ARG A 1 86 ? -6.115 -1.200 6.185 1.00 68.94 86 ARG A CA 1
ATOM 621 C C . ARG A 1 86 ? -4.728 -1.822 5.995 1.00 68.94 86 ARG A C 1
ATOM 623 O O . ARG A 1 86 ? -4.242 -1.893 4.869 1.00 68.94 86 ARG A O 1
ATOM 630 N N . LEU A 1 87 ? -4.110 -2.277 7.086 1.00 71.56 87 LEU A N 1
ATOM 631 C CA . LEU A 1 87 ? -2.829 -2.982 7.065 1.00 71.56 87 LEU A CA 1
ATOM 632 C C . LEU A 1 87 ? -2.933 -4.307 6.305 1.00 71.56 87 LEU A C 1
ATOM 634 O O . LEU A 1 87 ? -2.112 -4.548 5.425 1.00 71.56 87 LEU A O 1
ATOM 638 N N . GLY A 1 88 ? -3.965 -5.113 6.570 1.00 72.38 88 GLY A N 1
ATOM 639 C CA . GLY A 1 88 ? -4.213 -6.358 5.835 1.00 72.38 88 GLY A CA 1
ATOM 640 C C . GLY A 1 88 ? -4.361 -6.134 4.326 1.00 72.38 88 GLY A C 1
ATOM 641 O O . GLY A 1 88 ? -3.721 -6.820 3.533 1.00 72.38 88 GLY A O 1
ATOM 642 N N . ALA A 1 89 ? -5.112 -5.106 3.918 1.00 74.94 89 ALA A N 1
ATOM 643 C CA . ALA A 1 89 ? -5.268 -4.750 2.505 1.00 74.94 89 ALA A CA 1
ATOM 644 C C . ALA A 1 89 ? -3.947 -4.303 1.842 1.00 74.94 89 ALA A C 1
ATOM 646 O O . ALA A 1 89 ? -3.695 -4.597 0.672 1.00 74.94 89 ALA A O 1
ATOM 647 N N . LEU A 1 90 ? -3.082 -3.591 2.576 1.00 72.31 90 LEU A N 1
ATOM 648 C CA . LEU A 1 90 ? -1.756 -3.203 2.082 1.00 72.31 90 LEU A CA 1
ATOM 649 C C . LEU A 1 90 ? -0.816 -4.405 1.941 1.00 72.31 90 LEU A C 1
ATOM 651 O O . LEU A 1 90 ? -0.063 -4.456 0.968 1.00 72.31 90 LEU A O 1
ATOM 655 N N . VAL A 1 91 ? -0.880 -5.362 2.872 1.00 72.81 91 VAL A N 1
ATOM 656 C CA . VAL A 1 91 ? -0.118 -6.618 2.810 1.00 72.81 91 VAL A CA 1
ATOM 657 C C . VAL A 1 91 ? -0.537 -7.438 1.591 1.00 72.81 91 VAL A C 1
ATOM 659 O O . VAL A 1 91 ? 0.321 -7.736 0.764 1.00 72.81 91 VAL A O 1
ATOM 662 N N . GLY A 1 92 ? -1.837 -7.683 1.395 1.00 75.06 92 GLY A N 1
ATOM 663 C CA . GLY A 1 92 ? -2.318 -8.459 0.242 1.00 75.06 92 GLY A CA 1
ATOM 664 C C . GLY A 1 92 ? -1.938 -7.833 -1.106 1.00 75.06 92 GLY A C 1
ATOM 665 O O . GLY A 1 92 ? -1.583 -8.519 -2.061 1.00 75.06 92 GLY A O 1
ATOM 666 N N . ARG A 1 93 ? -1.901 -6.497 -1.187 1.00 74.56 93 ARG A N 1
ATOM 667 C CA . ARG A 1 93 ? -1.375 -5.798 -2.369 1.00 74.56 93 ARG A CA 1
ATOM 668 C C . ARG A 1 93 ? 0.128 -5.975 -2.573 1.00 74.56 93 ARG A C 1
ATOM 670 O O . ARG A 1 93 ? 0.578 -5.997 -3.716 1.00 74.56 93 ARG A O 1
ATOM 677 N N . ALA A 1 94 ? 0.909 -6.000 -1.497 1.00 70.75 94 ALA A N 1
ATOM 678 C CA . ALA A 1 94 ? 2.350 -6.212 -1.584 1.00 70.75 94 ALA A CA 1
ATOM 679 C C . ALA A 1 94 ? 2.659 -7.627 -2.091 1.00 70.75 94 ALA A C 1
ATOM 681 O O . ALA A 1 94 ? 3.542 -7.783 -2.932 1.00 70.75 94 ALA A O 1
ATOM 682 N N . GLU A 1 95 ? 1.891 -8.616 -1.631 1.00 74.88 95 GLU A N 1
ATOM 683 C CA . GLU A 1 95 ? 1.960 -10.011 -2.075 1.00 74.88 95 GLU A CA 1
ATOM 684 C C . GLU A 1 95 ? 1.594 -10.144 -3.558 1.00 74.88 95 GLU A C 1
ATOM 686 O O . GLU A 1 95 ? 2.389 -10.670 -4.332 1.00 74.88 95 GLU A O 1
ATOM 691 N N . ALA A 1 96 ? 0.481 -9.551 -4.003 1.00 78.06 96 ALA A N 1
ATOM 692 C CA . ALA A 1 96 ? 0.100 -9.565 -5.419 1.00 78.06 96 ALA A CA 1
ATOM 693 C C . ALA A 1 96 ? 1.163 -8.918 -6.331 1.00 78.06 96 ALA A C 1
ATOM 695 O O . ALA A 1 96 ? 1.478 -9.419 -7.410 1.00 78.06 96 ALA A O 1
ATOM 696 N N . LEU A 1 97 ? 1.771 -7.811 -5.885 1.00 72.75 97 LEU A N 1
ATOM 697 C CA . LEU A 1 97 ? 2.865 -7.170 -6.618 1.00 72.75 97 LEU A CA 1
ATOM 698 C C . LEU A 1 97 ? 4.127 -8.038 -6.672 1.00 72.75 97 LEU A C 1
ATOM 700 O O . LE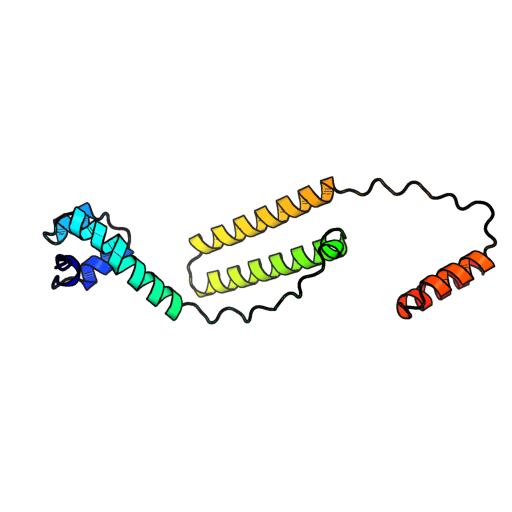U A 1 97 ? 4.872 -7.927 -7.646 1.00 72.75 97 LEU A O 1
ATOM 704 N N . LEU A 1 98 ? 4.383 -8.856 -5.648 1.00 69.81 98 LEU A N 1
ATOM 705 C CA . LEU A 1 98 ? 5.494 -9.804 -5.623 1.00 69.81 98 LEU A CA 1
ATOM 706 C C . LEU A 1 98 ? 5.248 -10.956 -6.602 1.00 69.81 98 LEU A C 1
ATOM 708 O O . LEU A 1 98 ? 6.115 -11.221 -7.428 1.00 69.81 98 LEU A O 1
ATOM 712 N N . GLU A 1 99 ? 4.059 -11.558 -6.583 1.00 74.19 99 GLU A N 1
ATOM 713 C CA . GLU A 1 99 ? 3.686 -12.625 -7.522 1.00 74.19 99 GLU A CA 1
ATOM 714 C C . GLU A 1 99 ? 3.779 -12.155 -8.980 1.00 74.19 99 GLU A C 1
ATOM 716 O O . GLU A 1 99 ? 4.324 -12.849 -9.841 1.00 74.19 99 GLU A O 1
ATOM 721 N N . ASP A 1 100 ? 3.312 -10.938 -9.271 1.00 70.75 100 ASP A N 1
ATOM 722 C CA . ASP A 1 100 ? 3.487 -10.343 -10.591 1.00 70.75 100 ASP A CA 1
ATOM 723 C C . ASP A 1 100 ? 4.981 -10.118 -10.904 1.00 70.75 100 ASP A C 1
ATOM 725 O O . ASP A 1 100 ? 5.422 -10.343 -12.033 1.00 70.75 100 ASP A O 1
ATOM 729 N N . ALA A 1 101 ? 5.792 -9.660 -9.933 1.00 66.56 101 ALA A N 1
ATOM 730 C CA . ALA A 1 101 ? 7.249 -9.468 -10.077 1.00 66.56 101 ALA A CA 1
ATOM 731 C C . ALA A 1 101 ? 7.975 -10.733 -10.500 1.00 66.56 101 ALA A C 1
ATOM 733 O O . ALA A 1 101 ? 8.826 -10.674 -11.390 1.00 66.56 101 ALA A O 1
ATOM 734 N N . GLU A 1 102 ? 7.633 -11.839 -9.857 1.00 68.12 102 GLU A N 1
ATOM 735 C CA . GLU A 1 102 ? 8.193 -13.152 -10.131 1.00 68.12 102 GLU A CA 1
ATOM 736 C C . GLU A 1 102 ? 7.796 -13.633 -11.527 1.00 68.12 102 GLU A C 1
ATOM 738 O O . GLU A 1 102 ? 8.632 -14.182 -12.244 1.00 68.12 102 GLU A O 1
ATOM 743 N N . ARG A 1 103 ? 6.564 -13.340 -11.961 1.00 73.50 103 ARG A N 1
ATOM 744 C CA . ARG A 1 103 ? 6.061 -13.707 -13.291 1.00 73.50 103 ARG A CA 1
ATOM 745 C C . ARG A 1 103 ? 6.737 -12.938 -14.432 1.00 73.50 103 ARG A C 1
ATOM 747 O O . ARG A 1 103 ? 7.042 -13.531 -15.463 1.00 73.50 103 ARG A O 1
ATOM 754 N N . ASP A 1 104 ? 7.001 -11.643 -14.243 1.00 71.19 104 ASP A N 1
ATOM 755 C CA . ASP A 1 104 ? 7.518 -10.755 -15.301 1.00 71.19 104 ASP A CA 1
ATOM 756 C C . ASP A 1 104 ? 9.052 -10.555 -15.260 1.00 71.19 104 ASP A C 1
ATOM 758 O O . ASP A 1 104 ? 9.613 -9.844 -16.097 1.00 71.19 104 ASP A O 1
ATOM 762 N N . GLY A 1 105 ? 9.748 -11.113 -14.262 1.00 67.56 105 GLY A N 1
ATOM 763 C CA . GLY A 1 105 ? 11.213 -11.057 -14.122 1.00 67.56 105 GLY A CA 1
ATOM 764 C C . GLY A 1 105 ? 11.809 -9.6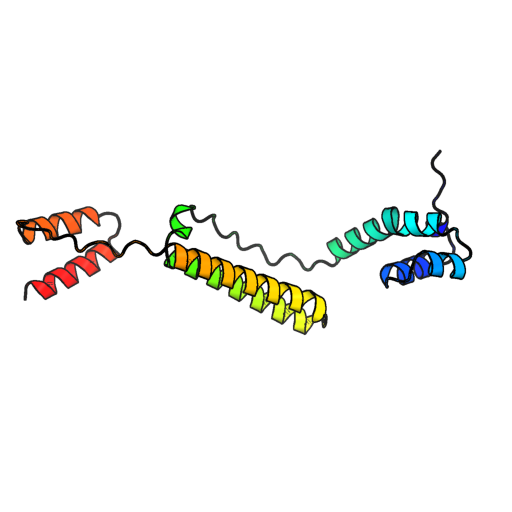85 -13.758 1.00 67.56 105 GLY A C 1
ATOM 765 O O . GLY A 1 105 ? 13.030 -9.541 -13.679 1.00 67.56 105 GLY A O 1
ATOM 766 N N . ASN A 1 106 ? 10.990 -8.657 -13.508 1.00 66.38 106 ASN A N 1
ATOM 767 C CA . ASN A 1 106 ? 11.449 -7.292 -13.209 1.00 66.38 106 ASN A CA 1
ATOM 768 C C . ASN A 1 106 ? 11.497 -7.004 -11.696 1.00 66.38 106 ASN A C 1
ATOM 770 O O . ASN A 1 106 ? 10.725 -6.211 -11.146 1.00 66.38 106 ASN A O 1
ATOM 774 N N . LEU A 1 107 ? 12.435 -7.666 -11.019 1.00 62.84 107 LEU A N 1
ATOM 775 C CA . LEU A 1 107 ? 12.566 -7.662 -9.558 1.00 62.84 107 LEU A CA 1
ATOM 776 C C . LEU A 1 107 ? 13.031 -6.308 -8.977 1.00 62.84 107 LEU A C 1
ATOM 778 O O . LEU A 1 107 ? 12.712 -5.980 -7.835 1.00 62.84 107 LEU A O 1
ATOM 782 N N . VAL A 1 108 ? 13.748 -5.483 -9.752 1.00 62.00 108 VAL A N 1
ATOM 783 C CA . VAL A 1 108 ? 14.373 -4.236 -9.259 1.00 62.00 108 VAL A CA 1
ATOM 784 C C . VAL A 1 108 ? 13.351 -3.113 -9.043 1.00 62.00 108 VAL A C 1
ATOM 786 O O . VAL A 1 108 ? 13.345 -2.480 -7.985 1.00 62.00 108 VAL A O 1
ATOM 789 N N . LEU A 1 109 ? 12.449 -2.880 -10.005 1.00 59.22 109 LEU A N 1
ATOM 790 C CA . LEU A 1 109 ? 11.382 -1.875 -9.879 1.00 59.22 109 LEU A CA 1
ATOM 791 C C . LEU A 1 109 ? 10.338 -2.278 -8.825 1.00 59.22 109 LEU A C 1
ATOM 793 O O . LEU A 1 109 ? 9.823 -1.421 -8.106 1.00 59.22 109 LEU A O 1
ATOM 797 N N . ARG A 1 110 ? 10.060 -3.581 -8.684 1.00 60.66 110 ARG A N 1
ATOM 798 C CA . ARG A 1 110 ? 9.049 -4.089 -7.743 1.00 60.66 110 ARG A CA 1
ATOM 799 C C . ARG A 1 110 ? 9.580 -4.264 -6.313 1.00 60.66 110 ARG A C 1
ATOM 801 O O . ARG A 1 110 ? 8.853 -3.967 -5.367 1.00 60.66 110 ARG A O 1
ATOM 808 N N . GLY A 1 111 ? 10.872 -4.544 -6.123 1.00 63.00 111 GLY A N 1
ATOM 809 C CA . GLY A 1 111 ? 11.521 -4.469 -4.805 1.00 63.00 111 GLY A CA 1
ATOM 810 C C . GLY A 1 111 ? 11.557 -3.048 -4.216 1.00 63.00 111 GLY A C 1
ATOM 811 O O . GLY A 1 111 ? 11.604 -2.872 -2.998 1.00 63.00 111 GLY A O 1
ATOM 812 N N . GLY A 1 112 ? 11.510 -2.008 -5.057 1.00 66.62 112 GLY A N 1
ATOM 813 C CA . GLY A 1 112 ? 11.272 -0.627 -4.619 1.00 66.62 112 GLY A CA 1
ATOM 814 C C . GLY A 1 112 ? 9.860 -0.428 -4.059 1.00 66.62 112 GLY A C 1
ATOM 815 O O . GLY A 1 112 ? 9.707 0.088 -2.956 1.00 66.62 112 GLY A O 1
ATOM 816 N N . ALA A 1 113 ? 8.841 -0.916 -4.771 1.00 63.72 113 ALA A N 1
ATOM 817 C CA . ALA A 1 113 ? 7.440 -0.801 -4.359 1.00 63.72 113 ALA A CA 1
ATOM 818 C C . ALA A 1 113 ? 7.137 -1.537 -3.042 1.00 63.72 113 ALA A C 1
ATOM 820 O O . ALA A 1 113 ? 6.452 -0.995 -2.178 1.00 63.72 113 ALA A O 1
ATOM 821 N N . ILE A 1 114 ? 7.692 -2.739 -2.849 1.00 67.12 114 ILE A N 1
ATOM 822 C CA . ILE A 1 114 ? 7.534 -3.501 -1.598 1.00 67.12 114 ILE A CA 1
ATOM 823 C C . ILE A 1 114 ? 8.199 -2.770 -0.422 1.00 67.12 114 ILE A C 1
ATOM 825 O O . ILE A 1 114 ? 7.631 -2.692 0.668 1.00 67.12 114 ILE A O 1
ATOM 829 N N . ARG A 1 115 ? 9.388 -2.184 -0.634 1.00 71.31 115 ARG A N 1
ATOM 830 C CA . ARG A 1 115 ? 10.068 -1.384 0.398 1.00 71.31 115 ARG A CA 1
ATOM 831 C C . ARG A 1 115 ? 9.255 -0.157 0.801 1.00 71.31 115 ARG A C 1
ATOM 833 O O . ARG A 1 115 ? 9.165 0.114 1.997 1.00 71.31 115 ARG A O 1
ATOM 840 N N . GLU A 1 116 ? 8.642 0.522 -0.164 1.00 76.06 116 GLU A N 1
ATOM 841 C CA . GLU A 1 116 ? 7.795 1.694 0.079 1.00 76.06 116 GLU A CA 1
ATOM 842 C C . GLU A 1 116 ? 6.502 1.327 0.827 1.00 76.06 116 GLU A C 1
ATOM 844 O O . GLU A 1 116 ? 6.108 2.001 1.781 1.00 76.06 116 GLU A O 1
ATOM 849 N N . LEU A 1 117 ? 5.875 0.201 0.465 1.00 68.00 117 LEU A N 1
ATOM 850 C CA . LEU A 1 117 ? 4.707 -0.333 1.176 1.00 68.00 117 LEU A CA 1
ATOM 851 C C . LEU A 1 117 ? 5.043 -0.675 2.631 1.00 68.00 117 LEU A C 1
ATOM 853 O O . LEU A 1 117 ? 4.313 -0.286 3.542 1.00 68.00 117 LEU A O 1
ATOM 857 N N . ARG A 1 118 ? 6.179 -1.339 2.870 1.00 75.56 118 ARG A N 1
ATOM 858 C CA . ARG A 1 118 ? 6.662 -1.637 4.226 1.00 75.56 118 ARG A CA 1
ATOM 859 C C . ARG A 1 118 ? 6.934 -0.366 5.033 1.00 75.56 118 ARG A C 1
ATOM 861 O O . ARG A 1 118 ? 6.604 -0.327 6.218 1.00 75.56 118 ARG A O 1
ATOM 868 N N . ALA A 1 119 ? 7.544 0.650 4.419 1.00 75.56 119 ALA A N 1
ATOM 869 C CA . ALA A 1 119 ? 7.785 1.937 5.071 1.00 75.56 119 ALA A CA 1
ATOM 870 C C . ALA A 1 119 ? 6.457 2.584 5.493 1.00 75.56 119 ALA A C 1
ATOM 872 O O . ALA A 1 119 ? 6.265 2.872 6.670 1.00 75.56 119 ALA A O 1
ATOM 873 N N . THR A 1 120 ? 5.489 2.638 4.576 1.00 72.62 120 THR A N 1
ATOM 874 C CA . THR A 1 120 ? 4.140 3.167 4.834 1.00 72.62 120 THR A CA 1
ATOM 875 C C . THR A 1 120 ? 3.436 2.433 5.983 1.00 72.62 120 THR A C 1
ATOM 877 O O . THR A 1 120 ? 2.844 3.064 6.856 1.00 72.62 120 THR A O 1
ATOM 880 N N . ILE A 1 121 ? 3.518 1.097 6.019 1.00 71.75 121 ILE A N 1
ATOM 881 C CA . ILE A 1 121 ? 2.968 0.273 7.109 1.00 71.75 121 ILE A CA 1
ATOM 882 C C . ILE A 1 121 ? 3.634 0.615 8.448 1.00 71.75 121 ILE A C 1
ATOM 884 O O . ILE A 1 121 ? 2.957 0.771 9.464 1.00 71.75 121 ILE A O 1
ATOM 888 N N . THR A 1 122 ? 4.959 0.751 8.448 1.00 74.50 122 THR A N 1
ATOM 889 C CA . THR A 1 122 ? 5.737 1.058 9.655 1.00 74.50 122 THR A CA 1
ATOM 890 C C . THR A 1 122 ? 5.383 2.439 10.203 1.00 74.50 122 THR A C 1
ATOM 892 O O . THR A 1 122 ? 5.191 2.592 11.409 1.00 74.50 122 THR A O 1
ATOM 895 N N . ASP A 1 123 ? 5.256 3.432 9.328 1.00 71.81 123 ASP A N 1
ATOM 896 C CA . ASP A 1 123 ? 4.913 4.802 9.706 1.00 71.81 123 ASP A CA 1
ATOM 897 C C . ASP A 1 123 ? 3.477 4.895 10.231 1.00 71.81 123 ASP A C 1
ATOM 899 O O . ASP A 1 123 ? 3.231 5.552 11.243 1.00 71.81 123 ASP A O 1
ATOM 903 N N . ALA A 1 124 ? 2.542 4.157 9.623 1.00 68.31 124 ALA A N 1
ATOM 904 C CA . ALA A 1 124 ? 1.167 4.057 10.105 1.00 68.31 124 ALA A CA 1
ATOM 905 C C . ALA A 1 124 ? 1.086 3.417 11.503 1.00 68.31 124 ALA A C 1
ATOM 907 O O . ALA A 1 124 ? 0.367 3.916 12.368 1.00 68.31 124 ALA A O 1
ATOM 908 N N . LEU A 1 125 ? 1.850 2.348 11.752 1.00 66.12 125 LEU A N 1
ATOM 909 C CA . LEU A 1 125 ? 1.922 1.705 13.067 1.00 66.12 125 LEU A CA 1
ATOM 910 C C . LEU A 1 125 ? 2.550 2.624 14.122 1.00 66.12 125 LEU A C 1
ATOM 912 O O . LEU A 1 125 ? 2.020 2.719 15.227 1.00 66.12 125 LEU A O 1
ATOM 916 N N . ARG A 1 126 ? 3.626 3.351 13.788 1.00 68.25 126 ARG A N 1
ATOM 917 C CA . ARG A 1 126 ? 4.209 4.354 14.698 1.00 68.25 126 ARG A CA 1
ATOM 918 C C . ARG A 1 126 ? 3.204 5.445 15.044 1.00 68.25 126 ARG A C 1
ATOM 920 O O . ARG A 1 126 ? 3.028 5.752 16.221 1.00 68.25 126 ARG A O 1
ATOM 927 N N . ALA A 1 127 ? 2.525 5.999 14.043 1.00 65.81 127 ALA A N 1
ATOM 928 C CA . ALA A 1 127 ? 1.495 7.008 14.258 1.00 65.81 127 ALA A CA 1
ATOM 929 C C . ALA A 1 127 ? 0.368 6.476 15.161 1.00 65.81 127 ALA A C 1
ATOM 931 O O . ALA A 1 127 ? -0.047 7.161 16.090 1.00 65.81 127 ALA A O 1
ATOM 932 N N . ALA A 1 128 ? -0.059 5.226 14.969 1.00 63.59 128 ALA A N 1
ATOM 933 C CA . ALA A 1 128 ? -1.060 4.587 15.819 1.00 63.59 128 ALA A CA 1
ATOM 934 C C . ALA A 1 128 ? -0.585 4.374 17.265 1.00 63.59 128 ALA A C 1
ATOM 936 O O . ALA A 1 128 ? -1.356 4.574 18.197 1.00 63.59 128 ALA A O 1
ATOM 937 N N . THR A 1 129 ? 0.689 4.027 17.479 1.00 60.84 129 THR A N 1
ATOM 938 C CA . THR A 1 129 ? 1.255 3.915 18.836 1.00 60.84 129 THR A CA 1
ATOM 939 C C . THR A 1 129 ? 1.402 5.260 19.547 1.00 60.84 129 THR A C 1
ATOM 941 O O . THR A 1 129 ? 1.393 5.292 20.771 1.00 60.84 129 THR A O 1
ATOM 944 N N . MET A 1 130 ? 1.501 6.369 18.808 1.00 63.84 130 MET A N 1
ATOM 945 C CA . MET A 1 130 ? 1.478 7.726 19.375 1.00 63.84 130 MET A CA 1
ATOM 946 C C . MET A 1 130 ? 0.056 8.172 19.751 1.00 63.84 130 MET A C 1
ATOM 948 O O . MET A 1 130 ? -0.108 9.063 20.575 1.00 63.84 130 MET A O 1
ATOM 952 N N . LEU A 1 131 ? -0.964 7.542 19.162 1.00 58.69 131 LEU A N 1
ATOM 953 C CA . LEU A 1 131 ? -2.385 7.771 19.430 1.00 58.69 131 LEU A CA 1
ATOM 954 C C . LEU A 1 131 ? -2.937 6.822 20.502 1.00 58.69 131 LEU A C 1
ATOM 956 O O . LEU A 1 131 ? -4.133 6.533 20.484 1.00 58.69 131 LEU A O 1
ATOM 960 N N . GLN A 1 132 ? -2.097 6.309 21.414 1.00 50.75 132 GLN A N 1
ATOM 961 C CA . GLN A 1 132 ? -2.609 5.531 22.543 1.00 50.75 132 GLN A CA 1
ATOM 962 C C . GLN A 1 132 ? -3.737 6.337 23.201 1.00 50.75 132 GLN A C 1
ATOM 964 O O . GLN A 1 132 ? -3.487 7.477 23.605 1.00 50.75 132 GLN A O 1
ATOM 969 N N . PRO A 1 133 ? -4.970 5.801 23.287 1.00 48.66 133 PRO A N 1
ATOM 970 C CA . PRO A 1 133 ? -5.951 6.421 24.152 1.00 48.66 133 PRO A CA 1
ATOM 971 C C . PRO A 1 133 ? -5.313 6.445 25.538 1.00 48.66 133 PRO A C 1
ATOM 973 O O . PRO A 1 133 ? -4.771 5.423 25.972 1.00 48.66 133 PRO A O 1
ATOM 976 N N . GLU A 1 134 ? -5.332 7.600 26.211 1.00 47.66 134 GLU A N 1
ATOM 977 C CA . GLU A 1 134 ? -5.145 7.623 27.660 1.00 47.66 134 GLU A CA 1
ATOM 978 C C . GLU A 1 134 ? -5.969 6.458 28.198 1.00 47.66 134 GLU A C 1
ATOM 980 O O . GLU A 1 134 ? -7.162 6.373 27.890 1.00 47.66 134 GLU A O 1
ATOM 985 N N . ALA A 1 135 ? -5.316 5.496 28.861 1.00 48.34 135 ALA A N 1
ATOM 986 C CA . ALA A 1 135 ? -6.001 4.348 29.430 1.00 48.34 135 ALA A CA 1
ATOM 987 C C . ALA A 1 135 ? -7.218 4.900 30.165 1.00 48.34 135 ALA A C 1
ATOM 989 O O . ALA A 1 135 ? -7.037 5.694 31.091 1.00 48.34 135 ALA A O 1
ATOM 990 N N . ALA A 1 136 ? -8.423 4.592 29.668 1.00 51.00 136 ALA A N 1
ATOM 991 C CA . ALA A 1 136 ? -9.638 5.203 30.178 1.00 51.00 136 ALA A CA 1
ATOM 992 C C . ALA A 1 136 ? -9.610 5.022 31.692 1.00 51.00 136 ALA A C 1
ATOM 994 O O . ALA A 1 136 ? -9.557 3.885 32.172 1.00 51.00 136 ALA A O 1
ATOM 995 N N . ALA A 1 137 ? -9.530 6.138 32.423 1.00 51.75 137 ALA A N 1
ATOM 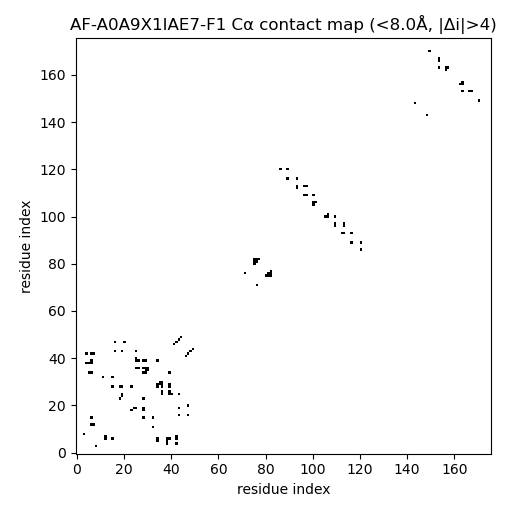996 C CA . ALA A 1 137 ? -9.506 6.096 33.873 1.00 51.75 137 ALA A CA 1
ATOM 997 C C . ALA A 1 137 ? -10.678 5.212 34.321 1.00 51.75 137 ALA A C 1
ATOM 999 O O . ALA A 1 137 ? -11.766 5.342 33.748 1.00 51.75 137 ALA A O 1
ATOM 1000 N N . PRO A 1 138 ? -10.477 4.281 35.270 1.00 49.69 138 PRO A N 1
ATOM 1001 C CA . PRO A 1 138 ? -11.542 3.393 35.704 1.00 49.69 138 PRO A CA 1
ATOM 1002 C C . PRO A 1 138 ? -12.734 4.245 36.143 1.00 49.69 138 PRO A C 1
ATOM 1004 O O . PRO A 1 138 ? -12.668 4.956 37.146 1.00 49.69 138 PRO A O 1
ATOM 1007 N N . VAL A 1 139 ? -13.813 4.209 35.359 1.00 60.56 139 VAL A N 1
ATOM 1008 C CA . VAL A 1 139 ? -15.050 4.908 35.692 1.00 60.56 139 VAL A CA 1
ATOM 1009 C C . VAL A 1 139 ? -15.669 4.138 36.851 1.00 60.56 139 VAL A C 1
ATOM 1011 O O . VAL A 1 139 ? -16.274 3.085 36.658 1.00 60.56 139 VAL A O 1
ATOM 1014 N N . GLN A 1 140 ? -15.476 4.632 38.074 1.00 61.84 140 GLN A N 1
ATOM 1015 C CA . GLN A 1 140 ? -16.180 4.107 39.236 1.00 61.84 140 GLN A CA 1
ATOM 1016 C C . GLN A 1 140 ? -17.635 4.555 39.166 1.00 61.84 140 GLN A C 1
ATOM 1018 O O . GLN A 1 140 ? -17.986 5.688 39.488 1.00 61.84 140 GLN A O 1
ATOM 1023 N N . VAL A 1 141 ? -18.488 3.642 38.722 1.00 61.56 141 VAL A N 1
ATOM 1024 C CA . VAL A 1 141 ? -19.934 3.818 38.739 1.00 61.56 141 VAL A CA 1
ATOM 1025 C C . VAL A 1 141 ? -20.433 3.433 40.135 1.00 61.56 141 VAL A C 1
ATOM 1027 O O . VAL A 1 141 ? -20.704 2.267 40.408 1.00 61.56 141 VAL A O 1
ATOM 1030 N N . ALA A 1 142 ? -20.494 4.400 41.052 1.00 69.94 142 ALA A N 1
ATOM 1031 C CA . ALA A 1 142 ? -21.000 4.180 42.406 1.00 69.94 142 ALA A CA 1
ATOM 1032 C C . ALA A 1 142 ? -22.520 4.417 42.481 1.00 69.94 142 ALA A C 1
ATOM 1034 O O . ALA A 1 142 ? -23.025 5.405 41.952 1.00 69.94 142 ALA A O 1
ATOM 1035 N N . GLY A 1 143 ? -23.241 3.531 43.176 1.00 73.06 143 GLY A N 1
ATOM 1036 C CA . GLY A 1 143 ? -24.651 3.737 43.539 1.00 73.06 143 GLY A CA 1
ATOM 1037 C C . GLY A 1 143 ? -25.687 3.450 42.447 1.00 73.06 143 GLY A C 1
ATOM 1038 O O . GLY A 1 143 ? -26.836 3.855 42.602 1.00 73.06 143 GLY A O 1
ATOM 1039 N N . ILE A 1 144 ? -25.317 2.765 41.360 1.00 76.81 144 ILE A N 1
ATOM 1040 C CA . ILE A 1 144 ? -26.290 2.311 40.357 1.00 76.81 144 ILE A CA 1
ATOM 1041 C C . ILE A 1 144 ? -26.827 0.933 40.744 1.00 76.81 144 ILE A C 1
ATOM 1043 O O . ILE A 1 144 ? -26.062 0.005 40.999 1.00 76.81 144 ILE A O 1
ATOM 1047 N N . ASP A 1 145 ? -28.153 0.815 40.762 1.00 82.44 145 ASP A N 1
ATOM 1048 C CA . ASP A 1 145 ? -28.853 -0.455 40.923 1.00 82.44 145 ASP A CA 1
ATOM 1049 C C . ASP A 1 145 ? -28.504 -1.423 39.765 1.00 82.44 145 ASP A C 1
ATOM 1051 O O . ASP A 1 145 ? -28.641 -1.041 38.595 1.00 82.44 145 ASP A O 1
ATOM 1055 N N . PRO A 1 146 ? -28.062 -2.664 40.050 1.00 78.62 146 PRO A N 1
ATOM 1056 C CA . PRO A 1 146 ? -27.617 -3.615 39.028 1.00 78.62 146 PRO A CA 1
ATOM 1057 C C . PRO A 1 146 ? -28.663 -3.919 37.951 1.00 78.62 146 PRO A C 1
ATOM 1059 O O . PRO A 1 146 ? -28.314 -4.049 36.777 1.00 78.62 146 PRO A O 1
ATOM 1062 N N . ASN A 1 147 ? -29.945 -3.979 38.323 1.00 81.69 147 ASN A N 1
ATOM 1063 C CA . ASN A 1 147 ? -31.024 -4.252 37.372 1.00 81.69 147 ASN A CA 1
ATOM 1064 C C . ASN A 1 147 ? -31.239 -3.058 36.441 1.00 81.69 147 ASN A C 1
ATOM 1066 O O . ASN A 1 147 ? -31.309 -3.209 35.223 1.00 81.69 147 ASN A O 1
ATOM 1070 N N . THR A 1 148 ? -31.232 -1.849 37.002 1.00 82.44 148 THR A N 1
ATOM 1071 C CA . THR A 1 148 ? -31.324 -0.603 36.234 1.00 82.44 148 THR A CA 1
ATOM 1072 C C . THR A 1 148 ? -30.153 -0.452 35.257 1.00 82.44 148 THR A C 1
ATOM 1074 O O . THR A 1 148 ? -30.339 0.015 34.130 1.00 82.44 148 THR A O 1
ATOM 1077 N N . LEU A 1 149 ? -28.943 -0.858 35.661 1.00 83.25 149 LEU A N 1
ATOM 1078 C CA . LEU A 1 149 ? -27.771 -0.872 34.787 1.00 83.25 149 LEU A CA 1
ATOM 1079 C C . LEU A 1 149 ? -27.947 -1.866 33.635 1.00 83.25 149 LEU A C 1
ATOM 1081 O O . LEU A 1 149 ? -27.731 -1.486 32.484 1.00 83.25 149 LEU A O 1
ATOM 1085 N N . ALA A 1 150 ? -28.363 -3.099 33.934 1.00 83.69 150 ALA A N 1
ATOM 1086 C CA . ALA A 1 150 ? -28.598 -4.140 32.937 1.00 83.69 150 ALA A CA 1
ATOM 1087 C C . ALA A 1 150 ? -29.649 -3.708 31.902 1.00 83.69 150 ALA A C 1
ATOM 1089 O O . ALA A 1 150 ? -29.395 -3.783 30.698 1.00 83.69 150 ALA A O 1
ATOM 1090 N N . ASP A 1 151 ? -30.779 -3.161 32.353 1.00 83.81 151 ASP A N 1
ATOM 1091 C CA . ASP A 1 151 ? -31.850 -2.683 31.476 1.00 83.81 151 ASP A CA 1
ATOM 1092 C C . ASP A 1 151 ? -31.377 -1.555 30.554 1.00 83.81 151 ASP A C 1
ATOM 1094 O O . ASP A 1 151 ? -31.641 -1.569 29.348 1.00 83.81 151 ASP A O 1
ATOM 1098 N N . ARG A 1 152 ? -30.626 -0.585 31.091 1.00 84.56 152 ARG A N 1
ATOM 1099 C CA . ARG A 1 152 ? -30.082 0.533 30.305 1.00 84.56 152 ARG A CA 1
ATOM 1100 C C . ARG A 1 152 ? -29.022 0.078 29.304 1.00 84.56 152 ARG A C 1
ATOM 1102 O O . ARG A 1 152 ? -29.023 0.574 28.177 1.00 84.56 152 ARG A O 1
ATOM 1109 N N . LEU A 1 153 ? -28.162 -0.869 29.678 1.00 84.62 153 LEU A N 1
ATOM 1110 C CA . LEU A 1 153 ? -27.163 -1.468 28.787 1.00 84.62 153 LEU A CA 1
ATOM 1111 C C . LEU A 1 153 ? -27.827 -2.219 27.633 1.00 84.62 153 LEU A C 1
ATOM 1113 O O . LEU A 1 153 ? -27.484 -2.003 26.472 1.00 84.62 153 LEU A O 1
ATOM 1117 N N . LEU A 1 154 ? -28.818 -3.060 27.931 1.00 88.50 154 LEU A N 1
ATOM 1118 C CA . LEU A 1 154 ? -29.527 -3.832 26.913 1.00 88.50 154 LEU A CA 1
ATOM 1119 C C . LEU A 1 154 ? -30.388 -2.943 26.006 1.00 88.50 154 LEU A C 1
ATOM 1121 O O . LEU A 1 154 ? -30.499 -3.227 24.813 1.00 88.50 154 LEU A O 1
ATOM 1125 N N . ALA A 1 155 ? -30.960 -1.857 26.537 1.00 84.62 155 ALA A N 1
ATOM 1126 C CA . ALA A 1 155 ? -31.683 -0.861 25.749 1.00 84.62 155 ALA A CA 1
ATOM 1127 C C . ALA A 1 155 ? -30.753 -0.066 24.815 1.00 84.62 155 ALA A C 1
ATOM 1129 O O . ALA A 1 155 ? -31.099 0.166 23.659 1.00 84.62 155 ALA A O 1
ATOM 1130 N N . ALA A 1 156 ? -29.554 0.309 25.274 1.00 83.62 156 ALA A N 1
ATOM 1131 C CA . ALA A 1 156 ? -28.562 0.992 24.440 1.00 83.62 156 ALA A CA 1
ATOM 1132 C C . ALA A 1 156 ? -28.091 0.132 23.252 1.00 83.62 156 ALA A C 1
ATOM 1134 O O . ALA A 1 156 ? -27.757 0.664 22.197 1.00 83.62 156 ALA A O 1
ATOM 1135 N N . LEU A 1 157 ? -28.128 -1.195 23.392 1.00 90.50 157 LEU A N 1
ATOM 1136 C CA . LEU A 1 157 ? -27.745 -2.157 22.355 1.00 90.50 157 LEU A CA 1
ATOM 1137 C C . LEU A 1 157 ? -28.899 -2.546 21.413 1.00 90.50 157 LEU A C 1
ATOM 1139 O O . LEU A 1 157 ? -28.810 -3.568 20.733 1.00 90.50 157 LEU A O 1
ATOM 1143 N N . HIS A 1 158 ? -29.992 -1.773 21.357 1.00 82.69 158 HIS A N 1
ATOM 1144 C CA . HIS A 1 158 ? -31.158 -2.126 20.537 1.00 82.69 158 HIS A CA 1
ATOM 1145 C C . HIS A 1 158 ? -30.840 -2.302 19.040 1.00 82.69 158 HIS A C 1
ATOM 1147 O O . HIS A 1 158 ? -31.361 -3.232 18.430 1.00 82.69 158 HIS A O 1
ATOM 1153 N N . ASP A 1 159 ? -29.937 -1.486 18.488 1.00 85.44 159 ASP A N 1
ATOM 1154 C CA . ASP A 1 159 ? -29.504 -1.551 17.083 1.00 85.44 159 ASP A CA 1
ATOM 1155 C C . ASP A 1 159 ? -28.534 -2.710 16.790 1.00 85.44 159 ASP A C 1
ATOM 1157 O O . ASP A 1 159 ? -28.184 -2.961 15.638 1.00 85.44 159 ASP A O 1
ATOM 1161 N N . GLN A 1 160 ? -28.064 -3.419 17.824 1.00 85.62 160 GLN A N 1
ATOM 1162 C CA . GLN A 1 160 ? -27.038 -4.460 17.716 1.00 85.62 160 GLN A CA 1
ATOM 1163 C C . GLN A 1 160 ? -27.492 -5.754 18.413 1.00 85.62 160 GLN A C 1
ATOM 1165 O O . GLN A 1 160 ? -27.033 -6.065 19.519 1.00 85.62 160 GLN A O 1
ATOM 1170 N N . PRO A 1 161 ? -28.372 -6.552 17.777 1.00 83.19 161 PRO A N 1
ATOM 1171 C CA . PRO A 1 161 ? -28.998 -7.716 18.408 1.00 83.19 161 PRO A CA 1
ATOM 1172 C C . PRO A 1 161 ? -27.988 -8.796 18.823 1.00 83.19 161 PRO A C 1
ATOM 1174 O O . PRO A 1 161 ? -28.138 -9.401 19.884 1.00 83.19 161 PRO A O 1
ATOM 1177 N N . GLU A 1 162 ? -26.920 -8.997 18.045 1.00 84.75 162 GLU A N 1
ATOM 1178 C CA . GLU A 1 162 ? -25.851 -9.945 18.390 1.00 84.75 162 GLU A CA 1
ATOM 1179 C C . GLU A 1 162 ? -25.046 -9.501 19.618 1.00 84.75 162 GLU A C 1
ATOM 1181 O O . GLU A 1 162 ? -24.723 -10.317 20.484 1.00 84.75 162 GLU A O 1
ATOM 1186 N N . ALA A 1 163 ? -24.736 -8.205 19.722 1.00 82.56 163 ALA A N 1
ATOM 1187 C CA . ALA A 1 163 ? -24.035 -7.648 20.876 1.00 82.56 163 ALA A CA 1
ATOM 1188 C C . ALA A 1 163 ? -24.918 -7.709 22.129 1.00 82.56 163 ALA A C 1
ATOM 1190 O O . ALA A 1 163 ? -24.454 -8.107 23.197 1.00 82.56 163 ALA A O 1
ATOM 1191 N N . ARG A 1 164 ? -26.211 -7.403 21.981 1.00 88.25 164 ARG A N 1
ATOM 1192 C CA . ARG A 1 164 ? -27.206 -7.496 23.052 1.00 88.25 164 ARG A CA 1
ATOM 1193 C C . ARG A 1 164 ? -27.314 -8.913 23.618 1.00 88.25 164 ARG A C 1
ATOM 1195 O O . ARG A 1 164 ? -27.341 -9.065 24.835 1.00 88.25 164 ARG A O 1
ATOM 1202 N N . ALA A 1 165 ? -27.328 -9.939 22.764 1.00 85.94 165 ALA A N 1
ATOM 1203 C CA . ALA A 1 165 ? -27.383 -11.336 23.198 1.00 85.94 165 ALA A CA 1
ATOM 1204 C C . ALA A 1 165 ? -26.133 -11.753 23.994 1.00 85.94 165 ALA A C 1
ATOM 1206 O O . ALA A 1 165 ? -26.255 -12.365 25.054 1.00 85.94 165 ALA A O 1
ATOM 1207 N N . LYS A 1 166 ? -24.937 -11.372 23.524 1.00 86.94 166 LYS A N 1
ATOM 1208 C CA . LYS A 1 166 ? -23.670 -11.663 24.220 1.00 86.94 166 LYS A CA 1
ATOM 1209 C C . LYS A 1 166 ? -23.595 -10.985 25.588 1.00 86.94 166 LYS A C 1
ATOM 1211 O O . LYS A 1 166 ? -23.192 -11.614 26.560 1.00 86.94 166 LYS A O 1
ATOM 1216 N N . VAL A 1 167 ? -24.011 -9.721 25.670 1.00 86.00 167 VAL A N 1
ATOM 1217 C CA . VAL A 1 167 ? -24.025 -8.965 26.931 1.00 86.00 167 VAL A CA 1
ATOM 1218 C C . VAL A 1 167 ? -25.065 -9.525 27.904 1.00 86.00 167 VAL A C 1
ATOM 1220 O O . VAL A 1 167 ? -24.761 -9.672 29.082 1.00 86.00 167 VAL A O 1
ATOM 1223 N N . ALA A 1 168 ? -26.257 -9.902 27.430 1.00 86.50 168 ALA A N 1
ATOM 1224 C CA . ALA A 1 168 ? -27.277 -10.531 28.272 1.00 86.50 168 ALA A CA 1
ATOM 1225 C C . ALA A 1 168 ? -26.798 -11.864 28.871 1.00 86.50 168 ALA A C 1
ATOM 1227 O O . ALA A 1 168 ? -27.011 -12.106 30.055 1.00 86.50 168 ALA A O 1
ATOM 1228 N N . ALA A 1 169 ? -26.121 -12.699 28.075 1.00 86.56 169 ALA A N 1
ATOM 1229 C CA . ALA A 1 169 ? -25.541 -13.952 28.554 1.00 86.56 169 ALA A CA 1
ATOM 1230 C C . ALA A 1 169 ? -24.476 -13.709 29.637 1.00 86.56 169 ALA A C 1
ATOM 1232 O O . ALA A 1 169 ? -24.552 -14.299 30.709 1.00 86.56 169 ALA A O 1
ATOM 1233 N N . ALA A 1 170 ? -23.554 -12.771 29.404 1.00 85.06 170 ALA A N 1
ATOM 1234 C CA . ALA A 1 170 ? -22.516 -12.427 30.376 1.00 85.06 170 ALA A CA 1
ATOM 1235 C C . ALA A 1 170 ? -23.089 -11.850 31.687 1.00 85.06 170 ALA A C 1
ATOM 1237 O O . ALA A 1 170 ? -22.603 -12.163 32.769 1.00 85.06 170 ALA A O 1
ATOM 1238 N N . LEU A 1 171 ? -24.143 -11.028 31.615 1.00 84.75 171 LEU A N 1
ATOM 1239 C CA . LEU A 1 171 ? -24.823 -10.510 32.809 1.00 84.75 171 LEU A CA 1
ATOM 1240 C C . LEU A 1 171 ? -25.564 -11.615 33.577 1.00 84.75 171 LEU A C 1
ATOM 1242 O O . LEU A 1 171 ? -25.587 -11.585 34.804 1.00 84.75 171 LEU A O 1
ATOM 1246 N N . ALA A 1 172 ? -26.141 -12.593 32.873 1.00 82.69 172 ALA A N 1
ATOM 1247 C CA . ALA A 1 172 ? -26.802 -13.737 33.496 1.00 82.69 172 ALA A CA 1
ATOM 1248 C C . ALA A 1 172 ? -25.813 -14.661 34.227 1.00 82.69 172 ALA A C 1
ATOM 1250 O O . ALA A 1 172 ? -26.157 -15.200 35.274 1.00 82.69 172 ALA A O 1
ATOM 1251 N N . GLU A 1 173 ? -24.588 -14.813 33.714 1.00 83.56 173 GLU A N 1
ATOM 1252 C CA . GLU A 1 173 ? -23.510 -15.558 34.382 1.00 83.56 173 GLU A CA 1
ATOM 1253 C C . GLU A 1 173 ? -23.050 -14.883 35.682 1.00 83.56 173 GLU A C 1
ATOM 1255 O O . GLU A 1 173 ? -22.721 -15.569 36.642 1.00 83.56 173 GLU A O 1
ATOM 1260 N N . LEU A 1 174 ? -23.068 -13.548 35.744 1.00 72.88 174 LEU A N 1
ATOM 1261 C CA . LEU A 1 174 ? -22.707 -12.785 36.947 1.00 72.88 174 LEU A CA 1
ATOM 1262 C C . LEU A 1 174 ? -23.795 -12.790 38.033 1.00 72.88 174 LEU A C 1
ATOM 1264 O O . LEU A 1 174 ? -23.528 -12.385 39.163 1.00 72.88 174 LEU A O 1
ATOM 1268 N N . ALA A 1 175 ? -25.019 -13.192 37.684 1.00 67.25 175 ALA A N 1
ATOM 1269 C CA . ALA A 1 175 ? -26.154 -13.274 38.601 1.00 67.25 175 ALA A CA 1
ATOM 1270 C C . ALA A 1 175 ? -26.324 -14.667 39.247 1.00 67.25 175 ALA A C 1
ATOM 1272 O O . ALA A 1 175 ? -27.255 -14.847 40.035 1.00 67.25 175 ALA A O 1
ATOM 1273 N N . GLN A 1 176 ? -25.466 -15.636 38.897 1.00 56.69 176 GLN A N 1
ATOM 1274 C CA . GLN A 1 176 ? -25.389 -16.976 39.503 1.00 56.69 176 GLN A CA 1
ATOM 1275 C C . GLN A 1 176 ? -24.416 -16.994 40.684 1.00 56.69 176 GLN A C 1
ATOM 1277 O O . GLN A 1 176 ? -24.732 -17.702 41.667 1.00 56.69 176 GLN A O 1
#

Secondary structure (DSSP, 8-state):
-PPPPTTTT-TTHHHHHHHHHTT--HHHHHHHHT--HHHHHHHIIIIIHHHHHHHHHHSSPP-----------HHHHTSHHHHHHHHHHHHHHHHHHHHHHHHH--HHHHHHHHHHHHHHHHHHHHHHHHT-----------S--HHHHHHHHHHHTTT-HHHHHHHHHHHHHHT-

Solvent-accessible surface area (backbone atoms only — not comparable to full-atom values): 10495 Å² total; per-residue (Å²): 131,84,81,78,60,64,56,80,72,36,94,59,31,69,60,54,53,49,42,50,73,73,65,50,54,42,59,60,54,9,64,76,69,77,46,55,40,73,52,40,46,51,36,46,65,68,49,48,49,52,53,51,51,52,50,49,63,71,67,45,69,79,70,74,76,75,76,75,71,72,82,68,57,75,73,43,61,77,35,75,66,41,43,50,54,53,49,51,55,53,50,56,51,44,51,52,50,46,58,51,23,67,74,71,70,50,53,71,72,41,54,50,53,47,52,51,51,51,49,53,54,51,52,52,50,52,54,51,65,74,59,58,70,74,74,75,72,83,80,81,81,76,90,70,56,69,66,63,50,51,53,52,55,49,58,73,28,64,92,36,64,70,60,31,52,55,52,52,53,56,54,54,63,74,73,108

Radius of gyration: 30.79 Å; Cα contacts (8 Å, |Δi|>4): 75; chains: 1; bounding box: 59×43×85 Å

Organism: NCBI:txid2883479

pLDDT: mean 72.43, std 15.69, range [38.25, 94.88]